Protein AF-A0AAP5WES8-F1 (afdb_monomer_lite)

Sequence (89 aa):
MSLMIQVSWQGRMTTSLPTTDSEVARWVAHDRPEIVRAQTADGTAYRPDAAQVLAFMQAQAHLAQMLRFQYAAAHGLVPAHAGAVLTAA

Radius of gyration: 17.49 Å; chains: 1; bounding box: 59×24×35 Å

Foldseek 3Di:
DDDDDDDDDPDDPPLPQVDDLLRLLQCCQPVNQVVDWDADPVGDIDRDHSVRSSVVCVVPVVVVSVSSVVVCVVVVVDPPVVVVVVVPD

Secondary structure (DSSP, 8-state):
----------S------S--HHHHHHHHHHT-TTS--EE-TT--EEPPPHHHHHHHHHH-HHHHHHHHHHHHHHTT-S-HHHHHHHS--

Organism: NCBI:txid566027

Structure (mmCIF, N/CA/C/O backbone):
data_AF-A0AAP5WES8-F1
#
_entry.id   AF-A0AAP5WES8-F1
#
loop_
_atom_site.group_PDB
_atom_site.id
_atom_site.type_symbol
_atom_site.label_atom_id
_atom_site.label_alt_id
_atom_site.label_comp_id
_atom_site.label_asym_id
_atom_site.label_entity_id
_atom_site.label_seq_id
_atom_site.pdbx_PDB_ins_code
_atom_site.Cartn_x
_atom_site.Cartn_y
_atom_site.Cartn_z
_atom_site.occupancy
_atom_site.B_iso_or_equiv
_atom_site.auth_seq_id
_atom_site.auth_comp_id
_atom_site.auth_asym_id
_atom_site.auth_atom_id
_atom_site.pdbx_PDB_model_num
ATOM 1 N N . MET A 1 1 ? 47.297 -17.189 -11.971 1.00 42.66 1 MET A N 1
ATOM 2 C CA . MET A 1 1 ? 46.777 -16.204 -10.997 1.00 42.66 1 MET A CA 1
ATOM 3 C C . MET A 1 1 ? 45.554 -15.560 -11.619 1.00 42.66 1 MET A C 1
ATOM 5 O O . MET A 1 1 ? 45.697 -14.943 -12.665 1.00 42.66 1 MET A O 1
ATOM 9 N N . SER A 1 2 ? 44.367 -15.781 -11.056 1.00 51.28 2 SER A N 1
ATOM 10 C CA . SER A 1 2 ? 43.127 -15.199 -11.581 1.00 51.28 2 SER A CA 1
ATOM 11 C C . SER A 1 2 ? 42.946 -13.790 -11.021 1.00 51.28 2 SER A C 1
ATOM 13 O O . SER A 1 2 ? 43.027 -13.592 -9.811 1.00 51.28 2 SER A O 1
ATOM 15 N N . LEU A 1 3 ? 42.742 -12.817 -11.908 1.00 63.50 3 LEU A N 1
ATOM 16 C CA . LEU A 1 3 ? 42.451 -11.428 -11.561 1.00 63.50 3 LEU A CA 1
ATOM 17 C C . LEU A 1 3 ? 41.069 -11.355 -10.894 1.00 63.50 3 LEU A C 1
ATOM 19 O O . LEU A 1 3 ? 40.070 -11.717 -11.512 1.00 63.50 3 LEU A O 1
ATOM 23 N N . MET A 1 4 ? 41.006 -10.891 -9.645 1.00 59.38 4 MET A N 1
ATOM 24 C CA . MET A 1 4 ? 39.740 -10.635 -8.958 1.00 59.38 4 MET A CA 1
ATOM 25 C C . MET A 1 4 ? 39.298 -9.201 -9.257 1.00 59.38 4 MET A C 1
ATOM 27 O O . MET A 1 4 ? 39.957 -8.247 -8.848 1.00 59.38 4 MET A O 1
ATOM 31 N N . ILE A 1 5 ? 38.202 -9.049 -10.000 1.00 63.09 5 ILE A N 1
ATOM 32 C CA . ILE A 1 5 ? 37.620 -7.743 -10.322 1.00 63.09 5 ILE A CA 1
ATOM 33 C C . ILE A 1 5 ? 36.503 -7.465 -9.319 1.00 63.09 5 ILE A C 1
ATOM 35 O O . ILE A 1 5 ? 35.477 -8.142 -9.316 1.00 63.09 5 ILE A O 1
ATOM 39 N N . GLN A 1 6 ? 36.711 -6.464 -8.464 1.00 41.25 6 GLN A N 1
ATOM 40 C CA . GLN A 1 6 ? 35.686 -5.950 -7.564 1.00 41.25 6 GLN A CA 1
ATOM 41 C C . GLN A 1 6 ? 34.924 -4.828 -8.275 1.00 41.25 6 GLN A C 1
ATOM 43 O O . GLN A 1 6 ? 35.518 -3.835 -8.693 1.00 41.25 6 GLN A O 1
ATOM 48 N N . VAL A 1 7 ? 33.610 -4.993 -8.421 1.00 46.81 7 VAL A N 1
ATOM 49 C CA . VAL A 1 7 ? 32.728 -3.993 -9.033 1.00 46.81 7 VAL A CA 1
ATOM 50 C C . VAL A 1 7 ? 31.907 -3.327 -7.934 1.00 46.81 7 VAL A C 1
ATOM 52 O O . VAL A 1 7 ? 31.294 -4.010 -7.118 1.00 46.81 7 VAL A O 1
ATOM 55 N N . SER A 1 8 ? 31.880 -1.995 -7.935 1.00 41.47 8 SER A N 1
ATOM 56 C CA . SER A 1 8 ? 31.055 -1.184 -7.034 1.00 41.47 8 SER A CA 1
ATOM 57 C C . SER A 1 8 ? 30.053 -0.374 -7.851 1.00 41.47 8 SER A C 1
ATOM 59 O O . SER A 1 8 ? 30.409 0.219 -8.869 1.00 41.47 8 SER A O 1
ATOM 61 N N . TRP A 1 9 ? 28.799 -0.324 -7.403 1.00 47.44 9 TRP A N 1
ATOM 62 C CA . TRP A 1 9 ? 27.785 0.548 -7.997 1.00 47.44 9 TRP A CA 1
ATOM 63 C C . TRP A 1 9 ? 28.163 2.013 -7.718 1.00 47.44 9 TRP A C 1
ATOM 65 O O . TRP A 1 9 ? 28.221 2.447 -6.571 1.00 47.44 9 TRP A O 1
ATOM 75 N N . GLN A 1 10 ? 28.458 2.765 -8.779 1.00 39.66 10 GLN A N 1
ATOM 76 C CA . GLN A 1 10 ? 28.787 4.184 -8.748 1.00 39.66 10 GLN A CA 1
ATOM 77 C C . GLN A 1 10 ? 27.654 5.099 -9.255 1.00 39.66 10 GLN A C 1
ATOM 79 O O . GLN A 1 10 ? 27.637 5.511 -10.414 1.00 39.66 10 GLN A O 1
ATOM 84 N N . GLY A 1 11 ? 26.707 5.444 -8.378 1.00 47.09 11 GLY A N 1
ATOM 85 C CA . GLY A 1 11 ? 25.757 6.529 -8.630 1.00 47.09 11 GLY A CA 1
ATOM 86 C C . GLY A 1 11 ? 24.567 6.555 -7.676 1.00 47.09 11 GLY A C 1
ATOM 87 O O . GLY A 1 11 ? 24.506 5.829 -6.685 1.00 47.09 11 GLY A O 1
ATOM 88 N N . ARG A 1 12 ? 23.657 7.500 -7.914 1.00 44.56 12 ARG A N 1
ATOM 89 C CA . ARG A 1 12 ? 22.618 7.876 -6.952 1.00 44.56 12 ARG A CA 1
ATOM 90 C C . ARG A 1 12 ? 21.409 6.963 -7.139 1.00 44.56 12 ARG A C 1
ATOM 92 O O . ARG A 1 12 ? 20.738 7.054 -8.161 1.00 44.56 12 ARG A O 1
ATOM 99 N N . MET A 1 13 ? 21.104 6.108 -6.158 1.00 49.72 13 MET A N 1
ATOM 100 C CA . MET A 1 13 ? 19.784 5.472 -6.080 1.00 49.72 13 MET A CA 1
ATOM 101 C C . MET A 1 13 ? 18.738 6.583 -5.960 1.00 49.72 13 MET A C 1
ATOM 103 O O . MET A 1 13 ? 18.531 7.141 -4.884 1.00 49.72 13 MET A O 1
ATOM 107 N N . THR A 1 14 ? 18.092 6.943 -7.065 1.00 47.59 14 THR A N 1
ATOM 108 C CA . THR A 1 14 ? 16.860 7.717 -7.001 1.00 47.59 14 THR A CA 1
ATOM 109 C C . THR A 1 14 ? 15.753 6.697 -6.781 1.00 47.59 14 THR A C 1
ATOM 111 O O . THR A 1 14 ? 15.300 6.045 -7.715 1.00 47.59 14 THR A O 1
ATOM 114 N N . THR A 1 15 ? 15.329 6.520 -5.534 1.00 52.03 15 THR A N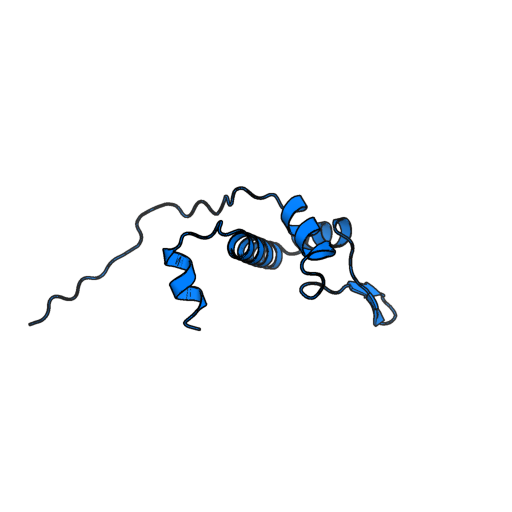 1
ATOM 115 C CA . THR A 1 15 ? 14.161 5.701 -5.162 1.00 52.03 15 THR A CA 1
ATOM 116 C C . THR A 1 15 ? 12.834 6.295 -5.651 1.00 52.03 15 THR A C 1
ATOM 118 O O . THR A 1 15 ? 11.768 5.836 -5.247 1.00 52.03 15 THR A O 1
ATOM 121 N N . SER A 1 16 ? 12.884 7.302 -6.529 1.00 53.69 16 SER A N 1
ATOM 122 C CA . SER A 1 16 ? 11.751 7.863 -7.254 1.00 53.69 16 SER A CA 1
ATOM 123 C C . SER A 1 16 ? 11.257 6.865 -8.299 1.00 53.69 16 SER A C 1
ATOM 125 O O . SER A 1 16 ? 11.446 7.041 -9.500 1.00 53.69 16 SER A O 1
ATOM 127 N N . LEU A 1 17 ? 10.636 5.787 -7.829 1.00 59.41 17 LEU A N 1
ATOM 128 C CA . LEU A 1 17 ? 9.706 5.024 -8.647 1.00 59.41 17 LEU A CA 1
ATOM 129 C C . LEU A 1 17 ? 8.638 6.007 -9.163 1.00 59.41 17 LEU A C 1
ATOM 131 O O . LEU A 1 17 ? 8.217 6.874 -8.392 1.00 59.41 17 LEU A O 1
ATOM 135 N N . PRO A 1 18 ? 8.194 5.914 -10.429 1.00 63.81 18 PRO A N 1
ATOM 136 C CA . PRO A 1 18 ? 7.121 6.750 -10.966 1.00 63.81 18 PRO A CA 1
ATOM 137 C C . PRO A 1 18 ? 5.768 6.291 -10.397 1.00 63.81 18 PRO A C 1
ATOM 139 O O . PRO A 1 18 ? 4.894 5.838 -11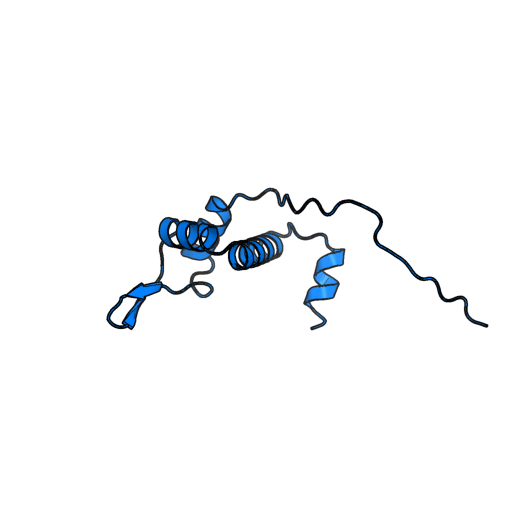.123 1.00 63.81 18 PRO A O 1
ATOM 142 N N . THR A 1 19 ? 5.632 6.327 -9.073 1.00 70.94 19 THR A N 1
ATOM 143 C CA . THR A 1 19 ? 4.463 5.879 -8.325 1.00 70.94 19 THR A CA 1
ATOM 144 C C . THR A 1 19 ? 4.236 6.798 -7.139 1.00 70.94 19 THR A C 1
ATOM 146 O O . THR A 1 19 ? 5.176 7.266 -6.494 1.00 70.94 19 THR A O 1
ATOM 149 N N . THR A 1 20 ? 2.972 7.016 -6.815 1.00 83.94 20 THR A N 1
ATOM 150 C CA . THR A 1 20 ? 2.548 7.709 -5.600 1.00 83.94 20 THR A CA 1
ATOM 151 C C . THR A 1 20 ? 2.095 6.714 -4.535 1.00 83.94 20 THR A C 1
ATOM 153 O O . THR A 1 20 ? 1.661 5.602 -4.844 1.00 83.94 20 THR A O 1
ATOM 156 N N . ASP A 1 21 ? 2.144 7.117 -3.264 1.00 88.00 21 ASP A N 1
ATOM 157 C CA . ASP A 1 21 ? 1.616 6.300 -2.159 1.00 88.00 21 ASP A CA 1
ATOM 158 C C . ASP A 1 21 ? 0.127 6.012 -2.320 1.00 88.00 21 ASP A C 1
ATOM 160 O O . ASP A 1 21 ? -0.344 4.944 -1.948 1.00 88.00 21 ASP A O 1
ATOM 164 N N . SER A 1 22 ? -0.607 6.945 -2.923 1.00 89.88 22 SER A N 1
ATOM 165 C CA . SER A 1 22 ? -2.026 6.791 -3.224 1.00 89.88 22 SER A CA 1
ATOM 166 C C . SER A 1 22 ? -2.290 5.684 -4.250 1.00 89.88 22 SER A C 1
ATOM 168 O O . SER A 1 22 ? -3.280 4.966 -4.127 1.00 89.88 22 SER A O 1
ATOM 170 N N . GLU A 1 23 ? -1.428 5.528 -5.258 1.00 91.31 23 GLU A N 1
ATOM 171 C CA . GLU A 1 23 ? -1.527 4.434 -6.237 1.00 91.31 23 GLU A CA 1
ATOM 172 C C . GLU A 1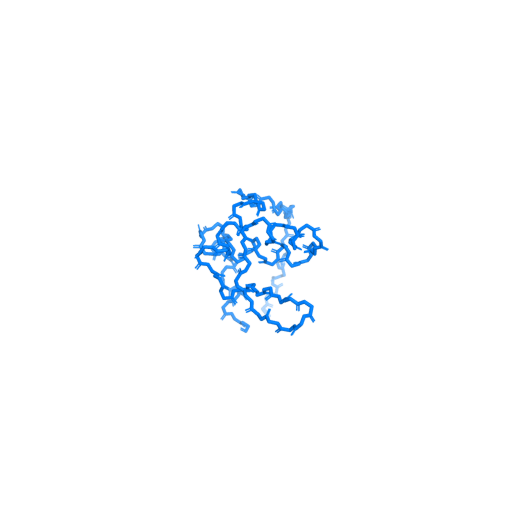 23 ? -1.212 3.088 -5.592 1.00 91.31 23 GLU A C 1
ATOM 174 O O . GLU A 1 23 ? -1.988 2.144 -5.730 1.00 91.31 23 GLU A O 1
ATOM 179 N N . VAL A 1 24 ? -0.137 3.033 -4.805 1.00 90.44 24 VAL A N 1
ATOM 180 C CA . VAL A 1 24 ? 0.253 1.830 -4.060 1.00 90.44 24 VAL A CA 1
ATOM 181 C C . VAL A 1 24 ? -0.857 1.426 -3.086 1.00 90.44 24 VAL A C 1
ATOM 183 O O . VAL A 1 24 ? -1.228 0.258 -3.032 1.00 90.44 24 VAL A O 1
ATOM 186 N N . ALA A 1 25 ? -1.448 2.377 -2.361 1.00 92.88 25 ALA A N 1
ATOM 187 C CA . ALA A 1 25 ? -2.519 2.106 -1.406 1.00 92.88 25 ALA A CA 1
ATOM 188 C C . ALA A 1 25 ? -3.802 1.585 -2.076 1.00 92.88 25 ALA A C 1
ATOM 190 O O . ALA A 1 25 ? -4.446 0.677 -1.549 1.00 92.88 25 ALA A O 1
ATOM 191 N N . ARG A 1 26 ? -4.161 2.116 -3.255 1.00 94.06 26 ARG A N 1
ATOM 192 C CA . ARG A 1 26 ? -5.287 1.603 -4.055 1.00 94.06 26 ARG A CA 1
ATOM 193 C C . ARG A 1 26 ? -5.030 0.182 -4.539 1.00 94.06 26 ARG A C 1
ATOM 195 O O . ARG A 1 26 ? -5.903 -0.666 -4.377 1.00 94.06 26 ARG A O 1
ATOM 202 N N . TRP A 1 27 ? -3.837 -0.075 -5.068 1.00 93.81 27 TRP A N 1
ATOM 203 C CA . TRP A 1 27 ? -3.425 -1.406 -5.506 1.00 93.81 27 TRP A CA 1
ATOM 204 C C . TRP A 1 27 ? -3.450 -2.421 -4.356 1.00 93.81 27 TRP A C 1
ATOM 206 O O . TRP A 1 27 ? -4.014 -3.500 -4.501 1.00 93.81 27 TRP A O 1
ATOM 216 N N . VAL A 1 28 ? -2.934 -2.069 -3.174 1.00 93.00 28 VAL A N 1
ATOM 217 C CA . VAL A 1 28 ? -3.009 -2.944 -1.992 1.00 93.00 28 VAL A CA 1
ATOM 218 C C . VAL A 1 28 ? -4.461 -3.224 -1.595 1.00 93.00 28 VAL A C 1
ATOM 220 O O . VAL A 1 28 ? -4.824 -4.373 -1.375 1.00 93.00 28 VAL A O 1
ATOM 223 N N . ALA A 1 29 ? -5.318 -2.204 -1.513 1.00 92.94 29 ALA A N 1
ATOM 224 C CA . ALA A 1 29 ? -6.701 -2.395 -1.069 1.00 92.94 29 ALA A CA 1
ATOM 225 C C . ALA A 1 29 ? -7.556 -3.214 -2.061 1.00 92.94 29 ALA A C 1
ATOM 227 O O . ALA A 1 29 ? -8.477 -3.928 -1.647 1.00 92.94 29 ALA A O 1
ATOM 228 N N . HIS A 1 30 ? -7.271 -3.103 -3.363 1.00 93.00 30 HIS A N 1
ATOM 229 C CA . HIS A 1 30 ? -8.076 -3.702 -4.427 1.00 93.00 30 HIS A CA 1
ATOM 230 C C . HIS A 1 30 ? -7.474 -5.001 -4.983 1.00 93.00 30 HIS A C 1
ATOM 232 O O . HIS A 1 30 ? -8.140 -6.037 -4.969 1.00 93.00 30 HIS A O 1
ATOM 238 N N . ASP A 1 31 ? -6.220 -4.953 -5.434 1.00 89.81 31 ASP A N 1
ATOM 239 C CA . ASP A 1 31 ? -5.543 -6.022 -6.177 1.00 89.81 31 ASP A CA 1
ATOM 240 C C . ASP A 1 31 ? -4.722 -6.957 -5.282 1.00 89.81 31 ASP A C 1
ATOM 242 O O . ASP A 1 31 ? -4.515 -8.117 -5.639 1.00 89.81 31 ASP A O 1
ATOM 246 N N . ARG A 1 32 ? -4.258 -6.474 -4.120 1.00 88.19 32 ARG A N 1
ATOM 247 C CA . ARG A 1 32 ? -3.463 -7.253 -3.151 1.00 88.19 32 ARG A CA 1
ATOM 248 C C . ARG A 1 32 ? -3.951 -7.157 -1.696 1.00 88.19 32 ARG A C 1
ATOM 250 O O . ARG A 1 32 ? -3.175 -6.840 -0.784 1.00 88.19 32 ARG A O 1
ATOM 257 N N . PRO A 1 33 ? -5.233 -7.455 -1.446 1.00 87.38 33 PRO A N 1
ATOM 258 C CA . PRO A 1 33 ? -5.856 -7.325 -0.131 1.00 87.38 33 PRO A CA 1
ATOM 259 C C . PRO A 1 33 ? -5.277 -8.265 0.935 1.00 87.38 33 PRO A C 1
ATOM 261 O O . PRO A 1 33 ? -5.560 -8.101 2.118 1.00 87.38 33 PRO A O 1
ATOM 264 N N . GLU A 1 34 ? -4.505 -9.273 0.537 1.00 87.38 34 GLU A N 1
ATOM 265 C CA . GLU A 1 34 ? -3.809 -10.191 1.433 1.00 87.38 34 GLU A CA 1
ATOM 266 C C . GLU A 1 34 ? -2.593 -9.562 2.134 1.00 87.38 34 GLU A C 1
ATOM 268 O O . GLU A 1 34 ? -2.163 -10.079 3.164 1.00 87.38 34 GLU A O 1
ATOM 273 N N . ILE A 1 35 ? -2.048 -8.456 1.609 1.00 86.19 35 ILE A N 1
ATOM 274 C CA . ILE A 1 35 ? -0.805 -7.847 2.114 1.00 86.19 35 ILE A CA 1
ATOM 275 C C . ILE A 1 35 ? -1.038 -7.058 3.410 1.00 86.19 35 ILE A C 1
ATOM 277 O O . ILE A 1 35 ? -0.159 -7.007 4.270 1.00 86.19 35 ILE A O 1
ATOM 281 N N . VAL A 1 36 ? -2.210 -6.434 3.565 1.00 87.56 36 VAL A N 1
ATOM 282 C CA . VAL A 1 36 ? -2.536 -5.602 4.731 1.00 87.56 36 VAL A CA 1
ATOM 283 C C . VAL A 1 36 ? -3.898 -5.994 5.283 1.00 87.56 36 VAL A C 1
ATOM 285 O O . VAL A 1 36 ? -4.891 -6.062 4.563 1.00 87.56 36 VAL A O 1
ATOM 288 N N . ARG A 1 37 ? -3.956 -6.204 6.597 1.00 88.38 37 ARG A N 1
ATOM 289 C CA . ARG A 1 37 ? -5.181 -6.498 7.338 1.00 88.38 37 ARG A CA 1
ATOM 290 C C . ARG A 1 37 ? -5.352 -5.456 8.434 1.00 88.38 37 ARG A C 1
ATOM 292 O O . ARG A 1 37 ? -4.400 -5.162 9.151 1.00 88.38 37 ARG A O 1
ATOM 299 N N . ALA A 1 38 ? -6.560 -4.924 8.570 1.00 88.25 38 ALA A N 1
ATOM 300 C CA . ALA A 1 38 ? -6.919 -4.078 9.696 1.00 88.25 38 ALA A CA 1
ATOM 301 C C . ALA A 1 38 ? -7.619 -4.914 10.766 1.00 88.25 38 ALA A C 1
ATOM 303 O O . ALA A 1 38 ? -8.236 -5.941 10.475 1.00 88.25 38 ALA A O 1
ATOM 304 N N . GLN A 1 39 ? -7.512 -4.470 12.012 1.00 92.12 39 GLN A N 1
ATOM 305 C CA . GLN A 1 39 ? -8.181 -5.091 13.143 1.00 92.12 39 GLN A CA 1
ATOM 306 C C . GLN A 1 39 ? -8.867 -4.004 13.968 1.00 92.12 39 GLN A C 1
ATOM 308 O O . GLN A 1 39 ? -8.302 -2.930 14.172 1.00 92.12 39 GLN A O 1
ATOM 313 N N . THR A 1 40 ? -10.100 -4.256 14.405 1.00 87.50 40 THR A N 1
ATOM 314 C CA . THR A 1 40 ? -10.770 -3.399 15.389 1.00 87.50 40 THR A CA 1
ATOM 315 C C . THR A 1 40 ? -10.154 -3.600 16.774 1.00 87.50 40 THR A C 1
ATOM 317 O O . THR A 1 40 ? -9.469 -4.593 17.016 1.00 87.50 40 THR A O 1
ATOM 320 N N . ALA A 1 41 ? -10.412 -2.680 17.707 1.00 89.19 41 ALA A N 1
ATOM 321 C CA . ALA A 1 41 ? -9.948 -2.818 19.090 1.00 89.19 41 ALA A CA 1
ATOM 322 C C . ALA A 1 41 ? -10.445 -4.122 19.750 1.00 89.19 41 ALA A C 1
ATOM 324 O O . ALA A 1 41 ? -9.717 -4.739 20.520 1.00 89.19 41 ALA A O 1
ATOM 325 N N . ASP A 1 42 ? -11.638 -4.585 19.370 1.00 89.38 42 ASP A N 1
ATOM 326 C CA . ASP A 1 42 ? -12.233 -5.854 19.808 1.00 89.38 42 ASP A CA 1
ATOM 327 C C . ASP A 1 42 ? -11.665 -7.093 19.086 1.00 89.38 42 ASP A C 1
ATOM 329 O O . ASP A 1 42 ? -12.197 -8.195 19.201 1.00 89.38 42 ASP A O 1
ATOM 333 N N . GLY A 1 43 ? -10.603 -6.937 18.291 1.00 89.50 43 GLY A N 1
ATOM 334 C CA . GLY A 1 43 ? -9.907 -8.044 17.638 1.00 89.50 43 GLY A CA 1
ATOM 335 C C . GLY A 1 43 ? -10.521 -8.514 16.315 1.00 89.50 43 GLY A C 1
ATOM 336 O O . GLY A 1 43 ? -9.987 -9.435 15.690 1.00 89.50 43 GLY A O 1
ATOM 337 N N . THR A 1 44 ? -11.597 -7.884 15.832 1.00 92.19 44 THR A N 1
ATOM 338 C CA . THR A 1 44 ? -12.235 -8.279 14.567 1.00 92.19 44 THR A CA 1
ATOM 339 C C . THR A 1 44 ? -11.384 -7.836 13.384 1.00 92.19 44 THR A C 1
ATOM 341 O O . THR A 1 44 ? -11.158 -6.645 13.174 1.00 92.19 44 THR A O 1
ATOM 344 N N . ALA A 1 45 ? -10.908 -8.801 12.600 1.00 91.75 45 ALA A N 1
ATOM 345 C CA . ALA A 1 45 ? -10.135 -8.540 11.394 1.00 91.75 45 ALA A CA 1
ATOM 346 C C . ALA A 1 45 ? -11.040 -8.155 10.215 1.00 91.75 45 ALA A C 1
ATOM 348 O O . ALA A 1 45 ? -12.051 -8.809 9.967 1.00 91.75 45 ALA A O 1
ATOM 349 N N . TYR A 1 46 ? -10.636 -7.148 9.444 1.00 90.50 46 TYR A N 1
ATOM 350 C CA . TYR A 1 46 ? -11.321 -6.734 8.222 1.00 90.50 46 TYR A CA 1
ATOM 351 C C . TYR A 1 46 ? -10.331 -6.268 7.147 1.00 90.50 46 TYR A C 1
ATOM 353 O O . TYR A 1 46 ? -9.145 -6.038 7.411 1.00 90.50 46 TYR A O 1
ATOM 361 N N . ARG A 1 47 ? -10.816 -6.173 5.903 1.00 91.38 47 ARG A N 1
ATOM 362 C CA . ARG A 1 47 ? -10.037 -5.638 4.781 1.00 91.38 47 ARG A CA 1
ATOM 363 C C . ARG A 1 47 ? -10.003 -4.106 4.883 1.00 91.38 47 ARG A C 1
ATOM 365 O O . ARG A 1 47 ? -11.081 -3.513 4.849 1.00 91.38 47 ARG A O 1
ATOM 372 N N . PRO A 1 48 ? -8.820 -3.475 4.962 1.00 92.06 48 PRO A N 1
ATOM 373 C CA . PRO A 1 48 ? -8.723 -2.022 4.958 1.00 92.06 48 PRO A CA 1
ATOM 374 C C . PRO A 1 48 ? -9.034 -1.440 3.577 1.00 92.06 48 PRO A C 1
ATOM 376 O O . PRO A 1 48 ? -8.720 -2.046 2.550 1.00 92.06 48 PRO A O 1
ATOM 379 N N . ASP A 1 49 ? -9.609 -0.241 3.550 1.00 93.94 49 ASP A N 1
ATOM 380 C CA . ASP A 1 49 ? -9.745 0.541 2.319 1.00 93.94 49 ASP A CA 1
ATOM 381 C C . ASP A 1 49 ? -8.454 1.314 1.973 1.00 93.94 49 ASP A C 1
ATOM 383 O O . ASP A 1 49 ? -7.510 1.398 2.763 1.00 93.94 49 ASP A O 1
ATOM 387 N N . ALA A 1 50 ? -8.400 1.903 0.774 1.00 93.00 50 ALA A N 1
ATOM 388 C CA . ALA A 1 50 ? -7.211 2.601 0.281 1.00 93.00 50 ALA A CA 1
ATOM 389 C C . ALA A 1 50 ? -6.789 3.803 1.151 1.00 93.00 50 ALA A C 1
ATOM 391 O O . ALA A 1 50 ? -5.597 4.088 1.250 1.00 93.00 50 ALA A O 1
ATOM 392 N N . ALA A 1 51 ? -7.725 4.508 1.792 1.00 94.62 51 ALA A N 1
ATOM 393 C CA . ALA A 1 51 ? -7.393 5.623 2.676 1.00 94.62 51 ALA A CA 1
ATOM 394 C C . ALA A 1 51 ? -6.757 5.119 3.978 1.00 94.62 51 ALA A C 1
ATOM 396 O O . ALA A 1 51 ? -5.771 5.690 4.447 1.00 94.62 51 ALA A O 1
ATOM 397 N N . GLN A 1 52 ? -7.263 4.011 4.524 1.00 94.06 52 GLN A N 1
ATOM 398 C CA . GLN A 1 52 ? -6.673 3.360 5.696 1.00 94.06 52 GLN A CA 1
ATOM 399 C C . GLN A 1 52 ? -5.274 2.804 5.399 1.00 94.06 52 GLN A C 1
ATOM 401 O O . GLN A 1 52 ? -4.360 2.976 6.206 1.00 94.06 52 GLN A O 1
ATOM 406 N N . VAL A 1 53 ? -5.075 2.200 4.222 1.00 93.44 53 VAL A N 1
ATOM 407 C CA . VAL A 1 53 ? -3.747 1.747 3.775 1.00 93.44 53 VAL A CA 1
ATOM 408 C C . VAL A 1 53 ? -2.791 2.932 3.599 1.00 93.44 53 VAL A C 1
ATOM 410 O O . VAL A 1 53 ? -1.644 2.857 4.036 1.00 93.44 53 VAL A O 1
ATOM 413 N N . LEU A 1 5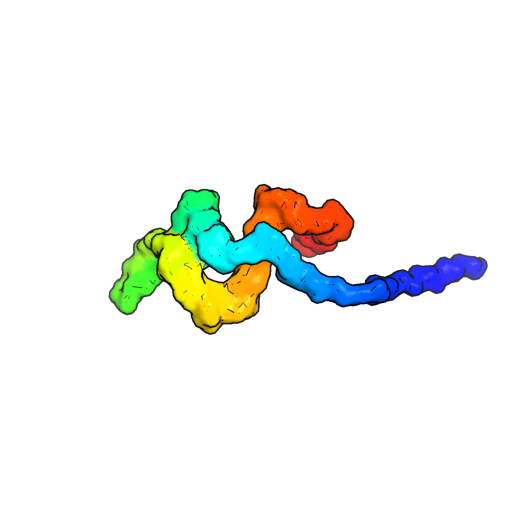4 ? -3.247 4.048 3.022 1.00 93.94 54 LEU A N 1
ATOM 414 C CA . LEU A 1 54 ? -2.427 5.252 2.866 1.00 93.94 54 LEU A CA 1
ATOM 415 C C . LEU A 1 54 ? -2.003 5.836 4.221 1.00 93.94 54 LEU A C 1
ATOM 417 O O . LEU A 1 54 ? -0.827 6.141 4.414 1.00 93.94 54 LEU A O 1
ATOM 421 N N . ALA A 1 55 ? -2.932 5.954 5.172 1.00 92.88 55 ALA A N 1
ATOM 422 C CA . ALA A 1 55 ? -2.626 6.428 6.521 1.00 92.88 55 ALA A CA 1
ATOM 423 C C . ALA A 1 55 ? -1.606 5.514 7.221 1.00 92.88 55 ALA A C 1
ATOM 425 O O . ALA A 1 55 ? -0.666 5.989 7.860 1.00 92.88 55 ALA A O 1
ATOM 426 N N . PHE A 1 56 ? -1.738 4.198 7.041 1.00 90.81 56 PHE A N 1
ATOM 427 C CA . PHE A 1 56 ? -0.775 3.222 7.540 1.00 90.81 56 PHE A CA 1
ATOM 428 C C . PHE A 1 56 ? 0.617 3.393 6.911 1.00 90.81 56 PHE A C 1
ATOM 430 O O . PHE A 1 56 ? 1.616 3.417 7.631 1.00 90.81 56 PHE A O 1
ATOM 437 N N . MET A 1 57 ? 0.695 3.589 5.592 1.00 91.62 57 MET A N 1
ATOM 438 C CA . MET A 1 57 ? 1.951 3.881 4.892 1.00 91.62 57 MET A CA 1
ATOM 439 C C . MET A 1 57 ? 2.610 5.170 5.403 1.00 91.62 57 MET A C 1
ATOM 441 O O . MET A 1 57 ? 3.818 5.199 5.633 1.00 91.62 57 MET A O 1
ATOM 445 N N . GLN A 1 58 ? 1.830 6.227 5.629 1.00 90.62 58 GLN A N 1
ATOM 446 C CA . GLN A 1 58 ? 2.337 7.499 6.155 1.00 90.62 58 GLN A CA 1
ATOM 447 C C . GLN A 1 58 ? 2.857 7.372 7.592 1.00 90.62 58 GLN A C 1
ATOM 449 O O . GLN A 1 58 ? 3.856 7.997 7.942 1.00 90.62 58 GLN A O 1
ATOM 454 N N . ALA A 1 59 ? 2.215 6.535 8.410 1.00 90.75 59 ALA A N 1
ATOM 455 C CA . ALA A 1 59 ? 2.648 6.265 9.776 1.00 90.75 59 ALA A CA 1
ATOM 456 C C . ALA A 1 59 ? 3.910 5.384 9.849 1.00 90.75 59 ALA A C 1
ATOM 458 O O . ALA A 1 59 ? 4.616 5.415 10.856 1.00 90.75 59 ALA A O 1
ATOM 459 N N . GLN A 1 60 ? 4.195 4.584 8.814 1.00 86.19 60 GLN A N 1
ATOM 460 C CA . GLN A 1 60 ? 5.255 3.570 8.816 1.00 86.19 60 GLN A CA 1
ATOM 461 C C . GLN A 1 60 ? 6.132 3.668 7.559 1.00 86.19 60 GLN A C 1
ATOM 463 O O . GLN A 1 60 ? 5.974 2.913 6.598 1.00 86.19 60 GLN A O 1
ATOM 468 N N . ALA A 1 61 ? 7.124 4.565 7.584 1.00 79.69 61 ALA A N 1
ATOM 469 C CA . ALA A 1 61 ? 7.985 4.855 6.430 1.00 79.69 61 ALA A CA 1
ATOM 470 C C . ALA A 1 61 ? 8.703 3.620 5.845 1.00 79.69 61 ALA A C 1
ATOM 472 O O . ALA A 1 61 ? 8.787 3.476 4.623 1.00 79.69 61 ALA A O 1
ATOM 473 N N . HIS A 1 62 ? 9.188 2.710 6.700 1.00 79.44 62 HIS A N 1
ATOM 474 C CA . HIS A 1 62 ? 9.858 1.481 6.259 1.00 79.44 62 HIS A CA 1
ATOM 475 C C . HIS A 1 62 ? 8.901 0.543 5.511 1.00 79.44 62 HIS A C 1
ATOM 477 O O . HIS A 1 62 ? 9.232 -0.005 4.460 1.00 79.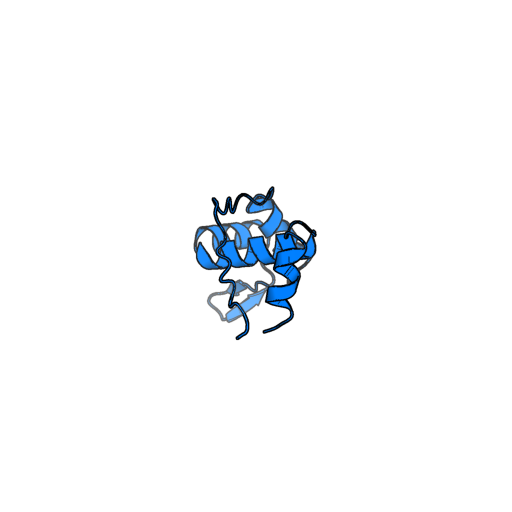44 62 HIS A O 1
ATOM 483 N N . LEU A 1 63 ? 7.677 0.409 6.019 1.00 82.81 63 LEU A N 1
ATOM 484 C CA . LEU A 1 63 ? 6.672 -0.467 5.438 1.00 82.81 63 LEU A CA 1
ATOM 485 C C . LEU A 1 63 ? 6.113 0.125 4.137 1.00 82.81 63 LEU A C 1
ATOM 487 O O . LEU A 1 63 ? 5.958 -0.592 3.151 1.00 82.81 63 LEU A O 1
ATOM 491 N N . ALA A 1 64 ? 5.941 1.447 4.073 1.00 85.69 64 ALA A N 1
ATOM 492 C CA . ALA A 1 64 ? 5.631 2.140 2.827 1.00 85.69 64 ALA A CA 1
ATOM 493 C C . ALA A 1 64 ? 6.700 1.902 1.751 1.00 85.69 64 ALA A C 1
ATOM 495 O O . ALA A 1 64 ? 6.367 1.684 0.589 1.00 85.69 64 ALA A O 1
ATOM 496 N N . GLN A 1 65 ? 7.985 1.894 2.119 1.00 83.44 65 GLN A N 1
ATOM 497 C CA . GLN A 1 65 ? 9.064 1.584 1.181 1.00 83.44 65 GLN A CA 1
ATOM 498 C C . GLN A 1 65 ? 8.965 0.149 0.651 1.00 83.44 65 GLN A C 1
ATOM 500 O O . GLN A 1 65 ? 9.044 -0.049 -0.560 1.00 83.44 65 GLN A O 1
ATOM 505 N N . MET A 1 66 ? 8.719 -0.832 1.520 1.00 86.00 66 MET A N 1
ATOM 506 C CA . MET A 1 66 ? 8.483 -2.217 1.103 1.00 86.00 66 MET A CA 1
ATOM 507 C C . MET A 1 66 ? 7.276 -2.330 0.151 1.00 86.00 66 MET A C 1
ATOM 509 O O . MET A 1 66 ? 7.386 -2.975 -0.890 1.00 86.00 66 MET A O 1
ATOM 513 N N . LEU A 1 67 ? 6.148 -1.681 0.457 1.00 86.94 67 LEU A N 1
ATOM 514 C CA . LEU A 1 67 ? 4.954 -1.709 -0.399 1.00 86.94 67 LEU A CA 1
ATOM 515 C C . LEU A 1 67 ? 5.203 -1.074 -1.771 1.00 86.94 67 LEU A C 1
ATOM 517 O O . LEU A 1 67 ? 4.794 -1.635 -2.784 1.00 86.94 67 LEU A O 1
ATOM 521 N N . ARG A 1 68 ? 5.937 0.044 -1.828 1.00 86.19 68 ARG A N 1
ATOM 522 C CA . ARG A 1 68 ? 6.358 0.664 -3.097 1.00 86.19 68 ARG A CA 1
ATOM 523 C C . ARG A 1 68 ? 7.221 -0.279 -3.933 1.00 86.19 68 ARG A C 1
ATOM 525 O O . ARG A 1 68 ? 7.053 -0.333 -5.146 1.00 86.19 68 ARG A O 1
ATOM 532 N N . PHE A 1 69 ? 8.117 -1.043 -3.305 1.00 83.12 69 PHE A N 1
ATOM 533 C CA . PHE A 1 69 ? 8.916 -2.051 -4.008 1.00 83.12 69 PHE A CA 1
ATOM 534 C C . PHE A 1 69 ? 8.064 -3.200 -4.549 1.00 83.12 69 PHE A C 1
ATOM 536 O O . PHE A 1 69 ? 8.253 -3.598 -5.696 1.00 83.12 69 PHE A O 1
ATOM 543 N N . GLN A 1 70 ? 7.116 -3.712 -3.762 1.00 84.69 70 GLN A N 1
ATOM 544 C CA . GLN A 1 70 ? 6.210 -4.770 -4.219 1.00 84.69 70 GLN A CA 1
ATOM 545 C C . GLN A 1 70 ? 5.324 -4.295 -5.377 1.00 84.69 70 GLN A C 1
ATOM 547 O O . GLN A 1 70 ? 5.184 -5.008 -6.369 1.00 84.69 70 GLN A O 1
ATOM 552 N N . TYR A 1 71 ? 4.804 -3.068 -5.288 1.00 87.12 71 TYR A N 1
ATOM 553 C CA . TYR A 1 71 ? 4.085 -2.418 -6.380 1.00 87.12 71 TYR A CA 1
ATOM 554 C C . TYR A 1 71 ? 4.970 -2.312 -7.627 1.00 87.12 71 TYR A C 1
ATOM 556 O O . TYR A 1 71 ? 4.606 -2.775 -8.703 1.00 87.12 71 TYR A O 1
ATOM 564 N N . ALA A 1 72 ? 6.189 -1.791 -7.487 1.00 83.62 72 ALA A N 1
ATOM 565 C CA . ALA A 1 72 ? 7.112 -1.686 -8.608 1.00 83.62 72 ALA A CA 1
ATOM 566 C C . ALA A 1 72 ? 7.418 -3.044 -9.255 1.00 83.62 72 ALA A C 1
ATOM 568 O O . ALA A 1 72 ? 7.490 -3.129 -10.478 1.00 83.62 72 ALA A O 1
ATOM 569 N N . ALA A 1 73 ? 7.582 -4.104 -8.460 1.00 82.06 73 ALA A N 1
ATOM 570 C CA . ALA A 1 73 ? 7.831 -5.448 -8.972 1.00 82.06 73 ALA A CA 1
ATOM 571 C C . ALA A 1 73 ? 6.618 -5.991 -9.743 1.00 82.06 73 ALA A C 1
ATOM 573 O O . ALA A 1 73 ? 6.776 -6.499 -10.851 1.00 82.06 73 ALA A O 1
ATOM 574 N N . ALA A 1 74 ? 5.409 -5.821 -9.199 1.00 83.88 74 ALA A N 1
ATOM 575 C CA . ALA A 1 74 ? 4.165 -6.248 -9.840 1.00 83.88 74 ALA A CA 1
ATOM 576 C C . ALA A 1 74 ? 3.887 -5.511 -11.162 1.00 83.88 74 ALA A C 1
ATOM 578 O O . ALA A 1 74 ? 3.276 -6.077 -12.064 1.00 83.88 74 ALA A O 1
ATOM 579 N N . HIS A 1 75 ? 4.366 -4.272 -11.285 1.00 83.50 75 HIS A N 1
ATOM 580 C CA . HIS A 1 75 ? 4.159 -3.417 -12.454 1.00 83.50 75 HIS A CA 1
ATOM 581 C C . HIS A 1 75 ? 5.376 -3.346 -13.395 1.00 83.50 75 HIS A C 1
ATOM 583 O O . HIS A 1 75 ? 5.398 -2.520 -14.305 1.00 83.50 75 HIS A O 1
ATOM 589 N N . GLY A 1 76 ? 6.398 -4.188 -13.195 1.00 76.81 76 GLY A N 1
ATOM 590 C CA . GLY A 1 76 ? 7.591 -4.217 -14.055 1.00 76.81 76 GLY A CA 1
ATOM 591 C C . GLY A 1 76 ? 8.431 -2.932 -14.017 1.00 76.81 76 GLY A C 1
ATOM 592 O O . GLY A 1 76 ? 9.201 -2.667 -14.934 1.00 76.81 76 GLY A O 1
ATOM 593 N N . LEU A 1 77 ? 8.286 -2.127 -12.962 1.00 74.62 77 LEU A N 1
ATOM 594 C CA . LEU A 1 77 ? 9.002 -0.864 -12.751 1.00 74.62 77 LEU A CA 1
ATOM 595 C C . LEU A 1 77 ? 10.366 -1.069 -12.072 1.00 74.62 77 LEU A C 1
ATOM 597 O O . LEU A 1 77 ? 11.144 -0.125 -11.929 1.00 74.62 77 LEU A O 1
ATOM 601 N N . VAL A 1 78 ? 10.664 -2.293 -11.628 1.00 66.75 78 VAL A N 1
ATOM 602 C CA . VAL A 1 78 ? 11.975 -2.666 -11.087 1.00 66.75 78 VAL A CA 1
ATOM 603 C C . VAL A 1 78 ? 12.932 -2.952 -12.254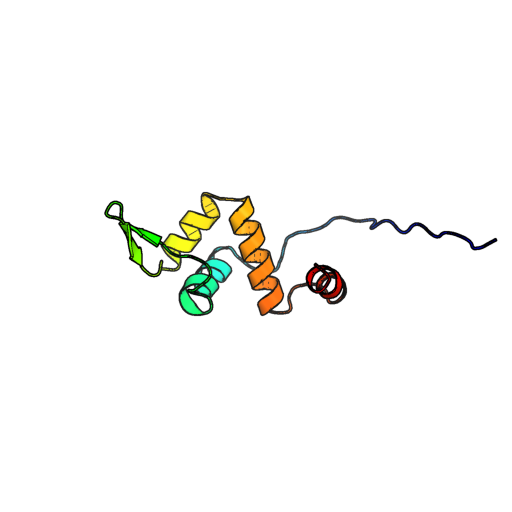 1.00 66.75 78 VAL A C 1
ATOM 605 O O . VAL A 1 78 ? 12.579 -3.728 -13.142 1.00 66.75 78 VAL A O 1
ATOM 608 N N . PRO A 1 79 ? 14.153 -2.380 -12.271 1.00 56.94 79 PRO A N 1
ATOM 609 C CA . PRO A 1 79 ? 15.140 -2.681 -13.305 1.00 56.94 79 PRO A CA 1
ATOM 610 C C . PRO A 1 79 ? 15.394 -4.191 -13.406 1.00 56.94 79 PRO A C 1
ATOM 612 O O . PRO A 1 79 ? 15.586 -4.850 -12.384 1.00 56.94 79 PRO A O 1
ATOM 615 N N . ALA A 1 80 ? 15.459 -4.737 -14.625 1.00 56.53 80 ALA A N 1
ATOM 616 C CA . ALA A 1 80 ? 15.576 -6.181 -14.880 1.00 56.53 80 ALA A CA 1
ATOM 617 C C . ALA A 1 80 ? 16.738 -6.870 -14.126 1.00 56.53 80 ALA A C 1
ATOM 619 O O . ALA A 1 80 ? 16.638 -8.037 -13.757 1.00 56.53 80 ALA A O 1
ATOM 620 N N . HIS A 1 81 ? 17.816 -6.138 -13.824 1.00 49.91 81 HIS A N 1
ATOM 621 C CA . HIS A 1 81 ? 18.965 -6.646 -13.065 1.00 49.91 81 HIS A CA 1
ATOM 622 C C . HIS A 1 81 ? 18.763 -6.698 -11.536 1.00 49.91 81 HIS A C 1
ATOM 624 O O . HIS A 1 81 ? 19.539 -7.362 -10.855 1.00 49.91 81 HIS A O 1
ATOM 630 N N . ALA A 1 82 ? 17.732 -6.053 -10.980 1.00 50.69 82 ALA A N 1
ATOM 631 C CA . ALA A 1 82 ? 17.378 -6.152 -9.559 1.00 50.69 82 ALA A CA 1
ATOM 632 C C . ALA A 1 82 ? 16.446 -7.346 -9.258 1.00 50.69 82 ALA A C 1
ATOM 634 O O . ALA A 1 82 ? 16.447 -7.853 -8.138 1.00 50.69 82 ALA A O 1
ATOM 635 N N . GLY A 1 83 ? 15.714 -7.858 -10.258 1.00 43.62 83 GLY A N 1
ATOM 636 C CA . GLY A 1 83 ? 14.886 -9.067 -10.111 1.00 43.62 83 GLY A CA 1
ATOM 637 C C . GLY A 1 83 ? 15.699 -10.329 -9.783 1.00 43.62 83 GLY A C 1
ATOM 638 O O . GLY A 1 83 ? 15.252 -11.181 -9.017 1.00 43.62 83 GLY A O 1
ATOM 639 N N . ALA A 1 84 ? 16.940 -10.411 -10.276 1.00 42.66 84 ALA A N 1
ATOM 640 C CA . ALA A 1 84 ? 17.844 -11.531 -10.005 1.00 42.66 84 ALA A CA 1
ATOM 641 C C . ALA A 1 84 ? 18.291 -11.622 -8.531 1.00 42.66 84 ALA A C 1
ATOM 643 O O . ALA A 1 84 ? 18.595 -12.711 -8.057 1.00 42.66 84 ALA A O 1
ATOM 644 N N . VAL A 1 85 ? 18.293 -10.507 -7.790 1.00 49.12 85 VAL A N 1
ATOM 645 C CA . VAL A 1 85 ? 18.697 -10.479 -6.370 1.00 49.12 85 VAL A CA 1
ATOM 646 C C . VAL A 1 85 ? 17.564 -10.949 -5.448 1.00 49.12 85 VAL A C 1
ATOM 648 O O . VAL A 1 85 ? 17.829 -11.531 -4.404 1.00 49.12 85 VAL A O 1
ATOM 651 N N . LEU A 1 86 ? 16.300 -10.756 -5.842 1.00 43.66 86 LEU A N 1
ATOM 652 C CA . LEU A 1 86 ? 15.126 -11.135 -5.039 1.00 43.66 86 LEU A CA 1
ATOM 653 C C . LEU A 1 86 ? 14.709 -12.602 -5.206 1.00 43.66 86 LEU A C 1
ATOM 655 O O . LEU A 1 86 ? 13.991 -13.127 -4.366 1.00 43.66 86 LEU A O 1
ATOM 659 N N . THR A 1 87 ? 15.153 -13.263 -6.276 1.00 37.50 87 THR A N 1
ATOM 660 C CA . THR A 1 87 ? 14.820 -14.675 -6.553 1.00 37.50 87 THR A CA 1
ATOM 661 C C . THR A 1 87 ? 15.847 -15.645 -5.944 1.00 37.50 87 THR A C 1
ATOM 663 O O . THR A 1 87 ? 15.700 -16.857 -6.059 1.00 37.50 87 THR A O 1
ATOM 666 N N . ALA A 1 88 ? 16.906 -15.120 -5.322 1.00 36.22 88 ALA A N 1
ATOM 667 C CA . ALA A 1 88 ? 18.029 -15.891 -4.789 1.00 36.22 88 ALA A CA 1
ATOM 668 C C . ALA A 1 88 ? 18.088 -15.932 -3.246 1.00 36.22 88 ALA A C 1
ATOM 670 O O . ALA A 1 88 ? 19.116 -16.339 -2.706 1.00 36.22 88 ALA A O 1
ATOM 671 N N . ALA A 1 89 ? 17.026 -15.511 -2.546 1.00 37.59 89 ALA A N 1
ATOM 672 C CA . ALA A 1 89 ? 16.934 -15.516 -1.082 1.00 37.59 89 ALA A CA 1
ATOM 673 C C . ALA A 1 89 ? 15.787 -16.404 -0.588 1.00 37.59 89 ALA A C 1
ATOM 675 O O . ALA A 1 89 ? 14.683 -16.304 -1.169 1.00 37.59 89 ALA A O 1
#

pLDDT: mean 75.1, std 19.32, range [36.22, 94.62]